Protein AF-A0A379VKE6-F1 (afdb_monomer_lite)

Radius of gyration: 24.87 Å; chains: 1; bounding box: 60×71×42 Å

pLDDT: mean 81.63, std 20.98, range [38.03, 98.06]

Structure (mmCIF, N/CA/C/O backbone):
data_AF-A0A379VKE6-F1
#
_entry.id   AF-A0A379VKE6-F1
#
loop_
_atom_site.group_PDB
_atom_site.id
_atom_site.type_symbol
_atom_site.label_atom_id
_atom_site.label_alt_id
_atom_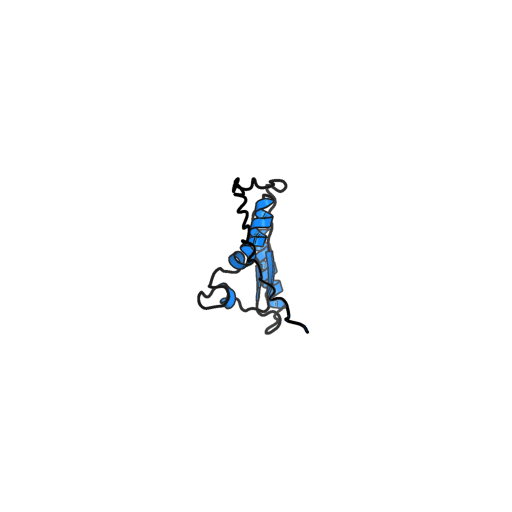site.label_comp_id
_atom_site.label_asym_id
_atom_site.label_entity_id
_atom_site.label_seq_id
_atom_site.pdbx_PDB_ins_code
_atom_site.Cartn_x
_atom_site.Cartn_y
_atom_site.Cartn_z
_atom_site.occupancy
_atom_site.B_iso_or_equiv
_atom_site.auth_seq_id
_atom_site.auth_comp_id
_atom_site.auth_asym_id
_atom_site.auth_atom_id
_atom_site.pdbx_PDB_model_num
ATOM 1 N N . MET A 1 1 ? 44.391 60.502 -0.648 1.00 40.09 1 MET A N 1
ATOM 2 C CA . MET A 1 1 ? 42.989 60.464 -1.123 1.00 40.09 1 MET A CA 1
ATOM 3 C C . MET A 1 1 ? 42.804 59.090 -1.760 1.00 40.09 1 MET A C 1
ATOM 5 O O . MET A 1 1 ? 43.471 58.843 -2.744 1.00 40.09 1 MET A O 1
ATOM 9 N N . MET A 1 2 ? 42.122 58.081 -1.224 1.00 43.03 2 MET A N 1
ATOM 10 C CA . MET A 1 2 ? 41.215 57.896 -0.086 1.00 43.03 2 MET A CA 1
ATOM 11 C C . MET A 1 2 ? 41.443 56.455 0.422 1.00 43.03 2 MET A C 1
ATOM 13 O O . MET A 1 2 ? 41.532 55.542 -0.396 1.00 43.03 2 MET A O 1
ATOM 17 N N . SER A 1 3 ? 41.561 56.229 1.735 1.00 41.09 3 SER A N 1
ATOM 18 C CA . SER A 1 3 ? 41.561 54.864 2.281 1.00 41.09 3 SER A CA 1
ATOM 19 C C . SER A 1 3 ? 40.135 54.323 2.306 1.00 41.09 3 SER A C 1
ATOM 21 O O . SER A 1 3 ? 39.251 54.953 2.887 1.00 41.09 3 SER A O 1
ATOM 23 N N . LEU A 1 4 ? 39.919 53.153 1.712 1.00 43.84 4 LEU A N 1
ATOM 24 C CA . LEU A 1 4 ? 38.650 52.433 1.781 1.00 43.84 4 LEU A CA 1
ATOM 25 C C . LEU A 1 4 ? 38.368 51.981 3.229 1.00 43.84 4 LEU A C 1
ATOM 27 O O . LEU A 1 4 ? 39.252 51.390 3.857 1.00 43.84 4 LEU A O 1
ATOM 31 N N . PRO A 1 5 ? 37.163 52.218 3.777 1.00 42.31 5 PRO A N 1
ATOM 32 C CA . PRO A 1 5 ? 36.806 51.718 5.097 1.00 42.31 5 PRO A CA 1
ATOM 33 C C . PRO A 1 5 ? 36.615 50.195 5.049 1.00 42.31 5 PRO A C 1
ATOM 35 O O . PRO A 1 5 ? 35.853 49.668 4.239 1.00 42.31 5 PRO A O 1
ATOM 38 N N . LYS A 1 6 ? 37.308 49.473 5.937 1.00 45.50 6 LYS A N 1
ATOM 39 C CA . LYS A 1 6 ? 37.070 48.043 6.176 1.00 45.50 6 LYS A CA 1
ATOM 40 C C . LYS A 1 6 ? 35.676 47.875 6.785 1.00 45.50 6 LYS A C 1
ATOM 42 O O . LYS A 1 6 ? 35.420 48.352 7.887 1.00 45.50 6 LYS A O 1
ATOM 47 N N . VAL A 1 7 ? 34.788 47.186 6.073 1.00 42.34 7 VAL A N 1
ATOM 48 C CA . VAL A 1 7 ? 33.487 46.755 6.596 1.00 42.34 7 VAL A CA 1
ATOM 49 C C . VAL A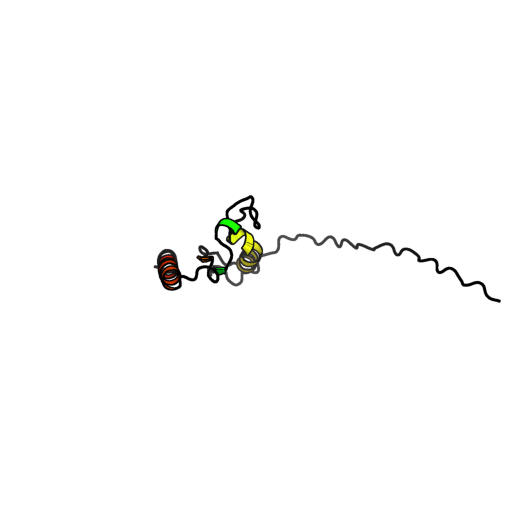 1 7 ? 33.731 45.597 7.562 1.00 42.34 7 VAL A C 1
ATOM 51 O O . VAL A 1 7 ? 34.045 44.483 7.151 1.00 42.34 7 VAL A O 1
ATOM 54 N N . THR A 1 8 ? 33.608 45.859 8.859 1.00 43.88 8 THR A N 1
ATOM 55 C CA . THR A 1 8 ? 33.567 44.805 9.876 1.00 43.88 8 THR A CA 1
ATOM 56 C C . THR A 1 8 ? 32.195 44.141 9.815 1.00 43.88 8 THR A C 1
ATOM 58 O O . THR A 1 8 ? 31.202 44.720 10.252 1.00 43.88 8 THR A O 1
ATOM 61 N N . VAL A 1 9 ? 32.123 42.923 9.273 1.00 44.72 9 VAL A N 1
ATOM 62 C CA . VAL A 1 9 ? 30.930 42.073 9.390 1.00 44.72 9 VAL A CA 1
ATOM 63 C C . VAL A 1 9 ? 30.780 41.699 10.862 1.00 44.72 9 VAL A C 1
ATOM 65 O O . VAL A 1 9 ? 31.519 40.873 11.392 1.00 44.72 9 VAL A O 1
ATOM 68 N N . ARG A 1 10 ? 29.839 42.348 11.549 1.00 40.56 10 ARG A N 1
ATOM 69 C CA . ARG A 1 10 ? 29.397 41.929 12.879 1.00 40.56 10 ARG A CA 1
ATOM 70 C C . ARG A 1 10 ? 28.642 40.615 12.691 1.00 40.56 10 ARG A C 1
ATOM 72 O O . ARG A 1 10 ? 27.583 40.603 12.069 1.00 40.56 10 ARG A O 1
ATOM 79 N N . SER A 1 11 ? 29.196 39.513 13.187 1.00 47.06 11 SER A N 1
ATOM 80 C CA . SER A 1 11 ? 28.487 38.241 13.266 1.00 47.06 11 SER A CA 1
ATOM 81 C C . SER A 1 11 ? 27.216 38.441 14.095 1.00 47.06 11 SER A C 1
ATOM 83 O O . SER A 1 11 ? 27.263 38.731 15.290 1.00 47.06 11 SER A O 1
ATOM 85 N N . MET A 1 12 ? 26.061 38.344 13.440 1.00 38.03 12 MET A N 1
ATOM 86 C CA . MET A 1 12 ? 24.783 38.247 14.131 1.00 38.03 12 MET A CA 1
ATOM 87 C C . MET A 1 12 ? 24.743 36.877 14.815 1.00 38.03 12 MET A C 1
ATOM 89 O O . MET A 1 12 ? 24.954 35.869 14.134 1.00 38.03 12 MET A O 1
ATOM 93 N N . PRO A 1 13 ? 24.496 36.786 16.131 1.00 40.94 13 PRO A N 1
ATOM 94 C CA . PRO A 1 13 ? 24.240 35.494 16.736 1.00 40.94 13 PRO A CA 1
ATOM 95 C C . PRO A 1 13 ? 22.938 34.968 16.128 1.00 40.94 13 PRO A C 1
ATOM 97 O O . PRO A 1 13 ? 21.911 35.649 16.154 1.00 40.94 13 PRO A O 1
ATOM 100 N N . ALA A 1 14 ? 22.986 33.771 15.544 1.00 49.22 14 ALA A N 1
ATOM 101 C CA . ALA A 1 14 ? 21.791 33.059 15.132 1.00 49.22 14 ALA A CA 1
ATOM 102 C C . ALA A 1 14 ? 20.938 32.833 16.384 1.00 49.22 14 ALA A C 1
ATOM 104 O O . ALA A 1 14 ? 21.231 31.967 17.209 1.00 49.22 14 ALA A O 1
ATOM 105 N N . MET A 1 15 ? 19.904 33.654 16.553 1.00 41.84 15 MET A N 1
ATOM 106 C CA . MET A 1 15 ? 18.915 33.479 1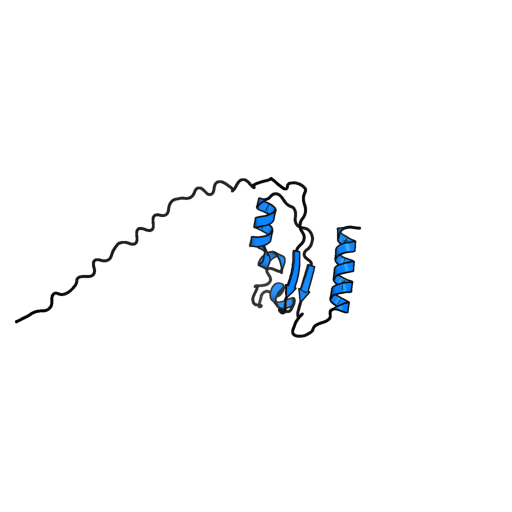7.601 1.00 41.84 15 MET A CA 1
ATOM 107 C C . MET A 1 15 ? 18.031 32.298 17.189 1.00 41.84 15 MET A C 1
ATOM 109 O O . MET A 1 15 ? 16.931 32.456 16.669 1.00 41.84 15 MET A O 1
ATOM 113 N N . ALA A 1 16 ? 18.546 31.082 17.376 1.00 48.78 16 ALA A N 1
ATOM 114 C CA . ALA A 1 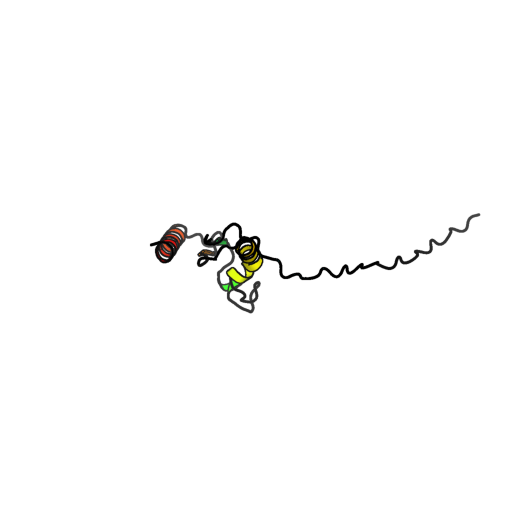16 ? 17.743 29.874 17.373 1.00 48.78 16 ALA A CA 1
ATOM 115 C C . ALA A 1 16 ? 16.872 29.918 18.631 1.00 48.78 16 ALA A C 1
ATOM 117 O O . ALA A 1 16 ? 17.184 29.306 19.653 1.00 48.78 16 ALA A O 1
ATOM 118 N N . ALA A 1 17 ? 15.790 30.692 18.566 1.00 42.50 17 ALA A N 1
ATOM 119 C CA . ALA A 1 17 ? 14.691 30.582 19.500 1.00 42.50 17 ALA A CA 1
ATOM 120 C C . ALA A 1 17 ? 14.111 29.173 19.331 1.00 42.50 17 ALA A C 1
ATOM 122 O O . ALA A 1 17 ? 13.209 28.937 18.530 1.00 42.50 17 ALA A O 1
ATOM 123 N N . ARG A 1 18 ? 14.666 28.203 20.067 1.00 45.88 18 ARG A N 1
ATOM 124 C CA . ARG A 1 18 ? 13.970 26.954 20.360 1.00 45.88 18 ARG A CA 1
ATOM 125 C C . ARG A 1 18 ? 12.798 27.342 21.241 1.00 45.88 18 ARG A C 1
ATOM 127 O O . ARG A 1 18 ? 12.903 27.332 22.462 1.00 45.88 18 ARG A O 1
ATOM 134 N N . VAL A 1 19 ? 11.694 27.728 20.609 1.00 48.19 19 VAL A N 1
ATOM 135 C CA . VAL A 1 19 ? 10.392 27.660 21.255 1.00 48.19 19 VAL A CA 1
ATOM 136 C C . VAL A 1 19 ? 10.245 26.193 21.656 1.00 48.19 19 VAL A C 1
ATOM 138 O O . VAL A 1 19 ? 10.253 25.332 20.770 1.00 48.19 19 VAL A O 1
ATOM 141 N N . PRO A 1 20 ? 10.176 25.863 22.953 1.00 43.44 20 PRO A N 1
ATOM 142 C CA . PRO A 1 20 ? 9.829 24.520 23.358 1.00 43.44 20 PRO A CA 1
ATOM 143 C C . PRO A 1 20 ? 8.359 24.377 22.982 1.00 43.44 20 PRO A C 1
ATOM 145 O O . PRO A 1 20 ? 7.479 24.820 23.716 1.00 43.44 20 PRO A O 1
ATOM 148 N N . MET A 1 21 ? 8.073 23.836 21.794 1.00 44.00 21 MET A N 1
ATOM 149 C CA . MET A 1 21 ? 6.735 23.328 21.543 1.00 44.00 21 MET A CA 1
ATOM 150 C C . MET A 1 21 ? 6.538 22.207 22.557 1.00 44.00 21 MET A C 1
ATOM 152 O O . MET A 1 21 ? 7.303 21.237 22.530 1.00 44.00 21 MET A O 1
ATOM 156 N N . PRO A 1 22 ? 5.556 22.297 23.465 1.00 46.50 22 PRO A N 1
ATOM 157 C CA . PRO A 1 22 ? 5.168 21.108 24.181 1.00 46.50 22 PRO A CA 1
ATOM 158 C C . PRO A 1 22 ? 4.678 20.142 23.101 1.00 46.50 22 PRO A C 1
ATOM 160 O O . PRO A 1 22 ? 3.722 20.457 22.388 1.00 46.50 22 PRO A O 1
ATOM 163 N N . LEU A 1 23 ? 5.314 18.974 22.965 1.00 50.47 23 LEU A N 1
ATOM 164 C CA . LEU A 1 23 ? 4.647 17.811 22.383 1.00 50.47 23 LEU A CA 1
ATOM 165 C C . LEU A 1 23 ? 3.490 17.460 23.331 1.00 50.47 23 LEU A C 1
ATOM 167 O O . LEU A 1 23 ? 3.527 16.477 24.063 1.00 50.47 23 LEU A O 1
ATOM 171 N N . LYS A 1 24 ? 2.448 18.298 23.365 1.00 47.75 24 LYS A N 1
ATOM 172 C CA . LYS A 1 24 ? 1.126 17.835 23.749 1.00 47.75 24 LYS A CA 1
ATOM 173 C C . LYS A 1 24 ? 0.842 16.766 22.713 1.00 47.75 24 LYS A C 1
ATOM 175 O O . LYS A 1 24 ? 0.790 17.092 21.527 1.00 47.75 24 LYS A O 1
ATOM 180 N N . SER A 1 25 ? 0.779 15.510 23.155 1.00 56.62 25 SER A N 1
ATOM 181 C CA . SER A 1 25 ? 0.314 14.380 22.353 1.00 56.62 25 SER A CA 1
ATOM 182 C C . SER A 1 25 ? -0.815 14.893 21.473 1.00 56.62 25 SER A C 1
ATOM 184 O O . SER A 1 25 ? -1.824 15.358 22.012 1.00 56.62 25 SER A O 1
ATOM 186 N N . THR A 1 26 ? -0.597 14.973 20.161 1.00 58.16 26 THR A N 1
ATOM 187 C CA . THR A 1 26 ? -1.557 15.630 19.279 1.00 58.16 26 THR A CA 1
ATOM 188 C C . THR A 1 26 ? -2.869 14.887 19.458 1.00 58.16 26 THR A C 1
ATOM 190 O O . THR A 1 26 ? -2.929 13.690 19.186 1.00 58.16 26 THR A O 1
ATOM 193 N N . VAL A 1 27 ? -3.883 15.547 20.022 1.00 63.19 27 VAL A N 1
ATOM 194 C CA . VAL A 1 27 ? -5.187 14.912 20.212 1.00 63.19 27 VAL A CA 1
ATOM 195 C C . VAL A 1 27 ? -5.703 14.634 18.805 1.00 63.19 27 VAL A C 1
ATOM 197 O O . VAL A 1 27 ? -5.846 15.593 18.041 1.00 63.19 27 VAL A O 1
ATOM 200 N N . PRO A 1 28 ? -5.905 13.363 18.411 1.00 67.56 28 PRO A N 1
ATOM 201 C CA . PRO A 1 28 ? -6.350 13.065 17.064 1.00 67.56 28 PRO A CA 1
ATOM 202 C C . PRO A 1 28 ? -7.700 13.741 16.831 1.00 67.56 28 PRO A C 1
ATOM 204 O O . PRO A 1 28 ? -8.603 13.698 17.674 1.00 67.56 28 PRO A O 1
ATOM 207 N N . ALA A 1 29 ? -7.811 14.402 15.686 1.00 68.88 29 ALA A N 1
ATOM 208 C CA . ALA A 1 29 ? -9.019 15.038 15.205 1.00 68.88 29 ALA A CA 1
ATOM 209 C C . ALA A 1 29 ? -9.994 13.932 14.775 1.00 68.88 29 ALA A C 1
ATOM 211 O O . ALA A 1 29 ? -10.097 13.573 13.614 1.00 68.88 29 ALA A O 1
ATOM 212 N N . VAL A 1 30 ? -10.677 13.330 15.741 1.00 77.06 30 VAL A N 1
ATOM 213 C CA . VAL A 1 30 ? -11.431 12.072 15.622 1.00 77.06 30 VAL A CA 1
ATOM 214 C C . VAL A 1 30 ? -12.769 12.167 14.866 1.00 77.06 30 VAL A C 1
ATOM 216 O O . VAL A 1 30 ? -13.750 11.509 15.208 1.00 77.06 30 VAL A O 1
ATOM 219 N N . TRP A 1 31 ? -12.825 12.998 13.833 1.00 80.06 31 TRP A N 1
ATOM 220 C CA . TRP A 1 31 ? -14.027 13.293 13.055 1.00 80.06 31 TRP A CA 1
ATOM 221 C C . TRP A 1 31 ? -14.541 12.091 12.257 1.00 80.06 31 TRP A C 1
ATOM 223 O O . TRP A 1 31 ? -15.738 11.983 12.009 1.00 80.06 31 TRP A O 1
ATOM 233 N N . CYS A 1 32 ? -13.650 11.182 11.856 1.00 89.38 32 CYS A N 1
ATOM 234 C CA . CYS A 1 32 ? -13.951 10.064 10.963 1.00 89.38 32 CYS A CA 1
ATOM 235 C C . CYS A 1 32 ? -13.841 8.691 11.646 1.00 89.38 32 CYS A C 1
ATOM 237 O O . CYS A 1 32 ? -13.577 7.698 10.967 1.00 89.38 32 CYS A O 1
ATOM 239 N N . ARG A 1 33 ? -14.059 8.611 12.970 1.00 89.31 33 ARG A N 1
ATOM 240 C CA . ARG A 1 33 ? -14.036 7.330 13.704 1.00 89.31 33 ARG A CA 1
ATOM 241 C C . ARG A 1 33 ? -14.921 6.275 13.034 1.00 89.31 33 ARG A C 1
ATOM 243 O O . ARG A 1 33 ? -16.040 6.565 12.613 1.00 89.31 33 ARG A O 1
ATOM 250 N N . GLY A 1 34 ? -14.412 5.046 12.960 1.00 90.12 34 GLY A N 1
ATOM 251 C CA . GLY A 1 34 ? -15.107 3.898 12.370 1.00 90.12 34 GLY A CA 1
ATOM 252 C C . GLY A 1 34 ? -15.082 3.854 10.840 1.00 90.12 34 GLY A C 1
ATOM 253 O O . GLY A 1 34 ? -15.505 2.857 10.258 1.00 90.12 34 GLY A O 1
ATOM 254 N N . LYS A 1 35 ? -14.569 4.894 10.167 1.00 95.12 35 LYS A N 1
ATOM 255 C CA . LYS A 1 35 ? -14.294 4.831 8.730 1.00 95.12 35 LYS A CA 1
ATOM 256 C C . LYS A 1 35 ? -12.952 4.149 8.493 1.00 95.12 35 LYS A C 1
ATOM 258 O O . LYS A 1 35 ? -11.994 4.357 9.235 1.00 95.12 35 LYS A O 1
ATOM 263 N N . LYS A 1 36 ? -12.886 3.370 7.418 1.00 96.44 36 LYS A N 1
ATOM 264 C CA . LYS A 1 36 ? -11.660 2.719 6.962 1.00 96.44 36 LYS A CA 1
ATOM 265 C C . LYS A 1 36 ? -11.162 3.363 5.672 1.00 96.44 36 LYS A C 1
ATOM 267 O O . LYS A 1 36 ? -11.964 3.901 4.910 1.00 96.44 36 LYS A O 1
ATOM 272 N N . TYR A 1 37 ? -9.859 3.307 5.426 1.00 96.81 37 TYR A N 1
ATOM 273 C CA . TYR A 1 37 ? -9.246 3.705 4.156 1.00 96.81 37 TYR A CA 1
ATOM 274 C C . TYR A 1 37 ? -8.323 2.602 3.650 1.00 96.81 37 TYR A C 1
ATOM 276 O O . TYR A 1 37 ? -7.793 1.827 4.436 1.00 96.81 37 TYR A O 1
ATOM 284 N N . MET A 1 38 ? -8.111 2.553 2.341 1.00 97.25 38 MET A N 1
ATOM 285 C CA . MET A 1 38 ? -7.195 1.623 1.685 1.00 97.25 38 MET A CA 1
ATOM 286 C C . MET A 1 38 ? -6.337 2.408 0.698 1.00 97.25 38 MET A C 1
ATOM 288 O O . MET A 1 38 ? -6.849 3.302 0.023 1.00 97.25 38 MET A O 1
ATOM 292 N N . LEU A 1 39 ? -5.051 2.078 0.601 1.00 97.44 39 LEU A N 1
ATOM 293 C CA . LEU A 1 39 ? -4.182 2.621 -0.440 1.00 97.44 39 LEU A CA 1
ATOM 294 C C . LEU A 1 39 ? -4.159 1.663 -1.630 1.00 97.44 39 LEU A C 1
ATOM 296 O O . LEU A 1 39 ? -3.954 0.466 -1.458 1.00 97.44 39 LEU A O 1
ATOM 300 N N . SER A 1 40 ? -4.374 2.202 -2.828 1.00 96.75 40 SER A N 1
ATOM 301 C CA . SER A 1 40 ? -4.207 1.493 -4.098 1.00 96.75 40 SER A CA 1
ATOM 302 C C . SER A 1 40 ? -3.175 2.253 -4.918 1.00 96.75 40 SER A C 1
ATOM 304 O O . SER A 1 40 ? -3.445 3.3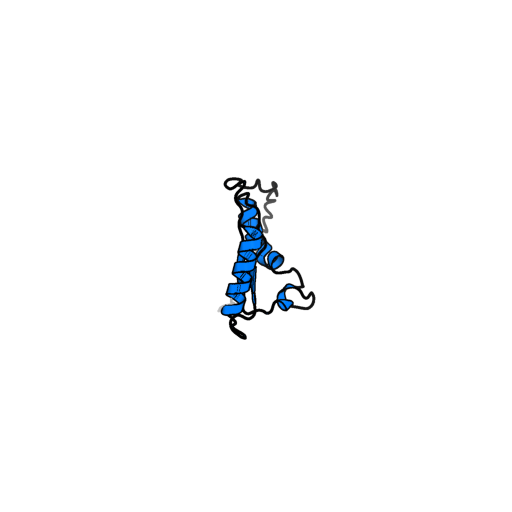59 -5.387 1.00 96.75 40 SER A O 1
ATOM 306 N N . LEU A 1 41 ? -1.980 1.686 -5.039 1.00 96.56 41 LEU A N 1
ATOM 307 C CA . LEU A 1 41 ? -0.792 2.370 -5.539 1.00 96.56 41 LEU A CA 1
ATOM 308 C C . LEU A 1 41 ? -0.299 1.756 -6.853 1.00 96.56 41 LEU A C 1
ATOM 310 O O . LEU A 1 41 ? -0.423 0.556 -7.087 1.00 96.56 41 LEU A O 1
ATOM 314 N N . THR A 1 42 ? 0.328 2.577 -7.691 1.00 95.75 42 THR A N 1
ATOM 315 C CA . THR A 1 42 ? 1.020 2.134 -8.909 1.00 95.75 42 THR A CA 1
ATOM 316 C C . THR A 1 42 ? 2.420 2.724 -8.929 1.00 95.75 42 THR A C 1
ATOM 318 O O . THR A 1 42 ? 2.570 3.946 -8.873 1.00 95.75 42 THR A O 1
ATOM 321 N N . TRP A 1 43 ? 3.438 1.876 -9.008 1.00 95.38 43 TRP A N 1
ATOM 322 C CA . TRP A 1 43 ? 4.842 2.268 -8.985 1.00 95.38 43 TRP A CA 1
ATOM 323 C C . TRP A 1 43 ? 5.616 1.599 -10.112 1.00 95.38 43 TRP A C 1
ATOM 325 O O . TRP A 1 43 ? 5.369 0.457 -10.481 1.00 95.38 43 TRP A O 1
ATOM 335 N N . ASN A 1 44 ? 6.605 2.315 -10.640 1.00 93.25 44 ASN A N 1
ATOM 336 C CA . ASN A 1 44 ? 7.595 1.729 -11.542 1.00 93.25 44 ASN A CA 1
ATOM 337 C C . ASN A 1 44 ? 8.773 1.087 -10.791 1.00 93.25 44 ASN A C 1
ATOM 339 O O . ASN A 1 44 ? 9.608 0.442 -11.409 1.00 93.25 44 ASN A O 1
ATOM 343 N N . ALA A 1 45 ? 8.896 1.307 -9.480 1.00 91.50 45 ALA A N 1
ATOM 344 C CA . ALA A 1 45 ? 9.905 0.601 -8.705 1.00 91.50 45 ALA A CA 1
ATOM 345 C C . ALA A 1 45 ? 9.474 -0.863 -8.519 1.00 91.50 45 ALA A C 1
ATOM 347 O O . ALA A 1 45 ? 8.283 -1.095 -8.267 1.00 91.50 45 ALA A O 1
ATOM 348 N N . PRO A 1 46 ? 10.415 -1.814 -8.602 1.00 93.44 46 PRO A N 1
ATOM 349 C CA . PRO A 1 46 ? 10.154 -3.213 -8.296 1.00 93.44 46 PRO A CA 1
ATOM 350 C C . PRO A 1 46 ? 9.862 -3.381 -6.794 1.00 93.44 46 PRO A C 1
ATOM 352 O O . PRO A 1 46 ? 10.188 -2.500 -5.990 1.00 93.44 46 PRO A O 1
ATOM 355 N N . MET A 1 47 ? 9.217 -4.482 -6.403 1.00 92.44 47 MET A N 1
ATOM 356 C CA . MET A 1 47 ? 8.792 -4.707 -5.010 1.00 92.44 47 MET A CA 1
ATOM 357 C C . MET A 1 47 ? 9.988 -4.757 -4.045 1.00 92.44 47 MET A C 1
ATOM 359 O O . MET A 1 47 ? 9.937 -4.222 -2.938 1.00 92.44 47 MET A O 1
ATOM 363 N N . GLU A 1 48 ? 11.095 -5.324 -4.506 1.00 92.31 48 GLU A N 1
ATOM 364 C CA . GLU A 1 48 ? 12.353 -5.511 -3.789 1.00 92.31 48 GLU A CA 1
ATOM 365 C C . GLU A 1 48 ? 12.934 -4.181 -3.299 1.00 92.31 48 GLU A C 1
ATOM 367 O O . GLU A 1 48 ? 13.558 -4.127 -2.243 1.00 92.31 48 GLU A O 1
ATOM 372 N N . ALA A 1 49 ? 12.672 -3.076 -4.010 1.00 92.50 49 ALA A N 1
ATOM 373 C CA . ALA A 1 49 ? 13.105 -1.751 -3.574 1.00 92.50 49 ALA A CA 1
ATOM 374 C C . ALA A 1 49 ? 12.521 -1.369 -2.202 1.00 92.50 49 ALA A C 1
ATOM 376 O O . ALA A 1 49 ? 13.149 -0.607 -1.465 1.00 92.50 49 ALA A O 1
ATOM 377 N N . PHE A 1 50 ? 11.330 -1.888 -1.876 1.00 93.06 50 PHE A N 1
ATOM 378 C CA . PHE A 1 50 ? 10.608 -1.631 -0.632 1.00 93.06 50 PHE A CA 1
ATOM 379 C C . PHE A 1 50 ? 10.920 -2.654 0.464 1.00 93.06 50 PHE A C 1
ATOM 381 O O . PHE A 1 50 ? 10.893 -2.289 1.640 1.00 93.06 50 PHE A O 1
ATOM 388 N N . THR A 1 51 ? 11.179 -3.917 0.111 1.00 92.31 51 THR A N 1
ATOM 389 C CA . THR A 1 51 ? 11.323 -5.024 1.076 1.00 92.31 51 THR A CA 1
ATOM 390 C C . THR A 1 51 ? 12.768 -5.329 1.459 1.00 92.31 51 THR A C 1
ATOM 392 O O . THR A 1 51 ? 13.013 -5.722 2.599 1.00 92.31 51 THR A O 1
ATOM 395 N N . GLU A 1 52 ? 13.730 -5.116 0.560 1.00 91.44 52 GLU A N 1
ATOM 396 C CA . GLU A 1 52 ? 15.138 -5.433 0.815 1.00 91.44 52 GLU A CA 1
ATOM 397 C C . GLU A 1 52 ? 15.839 -4.318 1.608 1.00 91.44 52 GLU A C 1
ATOM 399 O O . GLU A 1 52 ? 15.685 -3.122 1.339 1.00 91.44 52 GLU A O 1
ATOM 404 N N . LYS A 1 53 ? 16.632 -4.706 2.614 1.00 91.19 53 LYS A N 1
ATOM 405 C CA . LYS A 1 53 ? 17.260 -3.776 3.580 1.00 91.19 53 LYS A CA 1
ATOM 406 C C . LYS A 1 53 ? 18.416 -2.968 2.997 1.00 91.19 53 LYS A C 1
ATOM 408 O O . LYS A 1 53 ? 18.732 -1.878 3.469 1.00 91.19 53 LYS A O 1
ATOM 413 N N . ASP A 1 54 ? 19.061 -3.540 2.003 1.00 93.50 54 ASP A N 1
ATOM 414 C CA . ASP A 1 54 ? 20.194 -3.025 1.250 1.00 93.50 54 ASP A CA 1
ATOM 415 C C . ASP A 1 54 ? 19.761 -2.189 0.034 1.00 93.50 54 ASP A C 1
ATOM 417 O O . ASP A 1 54 ? 20.595 -1.548 -0.603 1.00 93.50 54 ASP A O 1
ATOM 421 N N . GLN A 1 55 ? 18.455 -2.125 -0.246 1.00 91.62 55 GLN A N 1
ATOM 422 C CA . GLN A 1 55 ? 17.875 -1.269 -1.278 1.00 91.62 55 GLN A CA 1
ATOM 423 C C . GLN A 1 55 ? 17.492 0.124 -0.747 1.00 91.62 55 GLN A C 1
ATOM 425 O O . GLN A 1 55 ? 17.623 0.446 0.435 1.00 91.62 55 GLN A O 1
ATOM 430 N N . PHE A 1 56 ? 16.990 0.965 -1.656 1.00 87.50 56 PHE A N 1
ATOM 431 C CA . PHE A 1 56 ? 16.721 2.391 -1.449 1.00 87.50 56 PHE A CA 1
ATOM 432 C C . PHE A 1 56 ? 15.837 2.717 -0.236 1.00 87.50 56 PHE A C 1
ATOM 434 O O . PHE A 1 56 ? 16.097 3.698 0.457 1.00 87.50 56 PHE A O 1
ATOM 441 N N . PHE A 1 57 ? 14.799 1.919 0.034 1.00 90.50 57 PHE A N 1
ATOM 442 C CA . PHE A 1 57 ? 13.897 2.161 1.166 1.00 90.50 57 PHE A CA 1
ATOM 443 C C . PHE A 1 57 ? 14.303 1.413 2.439 1.00 90.50 57 PHE A C 1
ATOM 445 O O . PHE A 1 57 ? 13.551 1.419 3.408 1.00 90.50 57 PHE A O 1
ATOM 452 N N . HIS A 1 58 ? 15.477 0.780 2.471 1.00 90.38 58 HIS A N 1
ATOM 453 C CA . HIS A 1 58 ? 16.006 0.097 3.653 1.00 90.38 58 HIS A CA 1
ATOM 454 C C . HIS A 1 58 ? 15.064 -0.961 4.258 1.00 90.38 58 HIS A C 1
ATOM 456 O O . HIS A 1 58 ? 15.057 -1.180 5.471 1.00 90.38 58 HIS A O 1
ATOM 462 N N . GLY A 1 59 ? 14.257 -1.622 3.424 1.00 89.69 59 GLY A N 1
ATOM 463 C CA . GLY A 1 59 ? 13.351 -2.689 3.847 1.00 89.69 59 GLY A CA 1
ATOM 464 C C . GLY A 1 59 ? 12.212 -2.243 4.767 1.00 89.69 59 GLY A C 1
ATOM 465 O O . GLY A 1 59 ? 11.657 -3.066 5.493 1.00 89.69 59 GLY A O 1
ATOM 466 N N . VAL A 1 60 ? 11.856 -0.952 4.779 1.00 92.19 60 VAL A N 1
ATOM 467 C CA . VAL A 1 60 ? 10.734 -0.443 5.597 1.00 92.19 60 VAL A CA 1
ATOM 468 C C . VAL A 1 60 ? 9.359 -0.888 5.082 1.00 92.19 60 VAL A C 1
ATOM 470 O O . VAL A 1 60 ? 8.355 -0.690 5.767 1.00 92.19 60 VAL A O 1
ATOM 473 N N . GLY A 1 61 ? 9.300 -1.486 3.890 1.00 92.75 61 GLY A N 1
ATOM 474 C CA . GLY A 1 61 ? 8.068 -1.888 3.224 1.00 92.75 61 GLY A CA 1
ATOM 475 C C . GLY A 1 61 ? 7.286 -0.709 2.642 1.00 92.75 61 GLY A C 1
ATOM 476 O O . GLY A 1 61 ? 7.608 0.463 2.844 1.00 92.75 61 GLY A O 1
ATOM 477 N N . VAL A 1 62 ? 6.217 -1.024 1.913 1.00 93.19 62 VAL A N 1
ATOM 478 C CA . VAL A 1 62 ? 5.372 -0.021 1.242 1.00 93.19 62 VAL A CA 1
ATOM 479 C C . VAL A 1 62 ? 4.687 0.895 2.260 1.00 93.19 62 VAL A C 1
ATOM 481 O O . VAL A 1 62 ? 4.785 2.116 2.152 1.00 93.19 62 VAL A O 1
ATOM 484 N N . ASP A 1 63 ? 4.076 0.332 3.304 1.00 93.56 63 ASP A N 1
ATOM 485 C CA . ASP A 1 63 ? 3.399 1.124 4.342 1.00 93.56 63 ASP A CA 1
ATOM 486 C C . ASP A 1 63 ? 4.383 1.976 5.166 1.00 93.56 63 ASP A C 1
ATOM 488 O O . ASP A 1 63 ? 4.011 3.030 5.683 1.00 93.56 63 ASP A O 1
ATOM 492 N N . GLY A 1 64 ? 5.656 1.568 5.252 1.00 92.19 64 GLY A N 1
ATOM 493 C CA . GLY A 1 64 ? 6.722 2.366 5.858 1.00 92.19 64 GLY A CA 1
ATOM 494 C C . GLY A 1 64 ? 7.037 3.622 5.045 1.00 92.19 64 GLY A C 1
ATOM 495 O O . GLY A 1 64 ? 7.134 4.714 5.606 1.00 92.19 64 GLY A O 1
ATOM 496 N N . VAL A 1 65 ? 7.103 3.499 3.715 1.00 93.88 65 VAL A N 1
ATOM 497 C CA . VAL A 1 65 ? 7.247 4.650 2.804 1.00 93.88 65 VAL A CA 1
ATOM 498 C C . VAL A 1 65 ? 6.028 5.574 2.889 1.00 93.88 65 VAL A C 1
ATOM 500 O O . VAL A 1 65 ? 6.166 6.798 2.878 1.00 93.88 65 VAL A O 1
ATOM 503 N N . TYR A 1 66 ? 4.833 5.003 3.046 1.00 95.50 66 TYR A N 1
ATOM 504 C CA . TYR A 1 66 ? 3.576 5.744 3.162 1.00 95.50 66 TYR A CA 1
ATOM 505 C C . TYR A 1 66 ? 3.180 6.096 4.605 1.00 95.50 66 TYR A C 1
ATOM 507 O O . TYR A 1 66 ? 2.073 6.590 4.835 1.00 95.50 66 TYR A O 1
ATOM 515 N N . LEU A 1 67 ? 4.084 5.952 5.581 1.00 94.94 67 LEU A N 1
ATOM 516 C CA . LEU A 1 67 ? 3.845 6.309 6.982 1.00 94.94 67 LEU A CA 1
ATOM 517 C C . LEU A 1 67 ? 3.215 7.703 7.176 1.00 94.94 67 LEU A C 1
ATOM 519 O O . LEU A 1 67 ? 2.225 7.786 7.909 1.00 94.94 67 LEU A O 1
ATOM 523 N N . PRO A 1 68 ? 3.705 8.799 6.553 1.00 94.88 68 PRO A N 1
ATOM 524 C CA . PRO A 1 68 ? 3.076 10.109 6.730 1.00 94.88 68 PRO A CA 1
ATOM 525 C C . PRO A 1 68 ? 1.625 10.133 6.232 1.00 94.88 68 PRO A C 1
ATOM 527 O O . PRO A 1 68 ? 0.771 10.760 6.859 1.00 94.88 68 PRO A O 1
ATOM 530 N N . PHE A 1 69 ? 1.315 9.400 5.160 1.00 94.88 69 PHE A N 1
ATOM 531 C CA . PHE A 1 69 ? -0.041 9.294 4.630 1.00 94.88 69 PHE A CA 1
ATOM 532 C C . PHE A 1 69 ? -0.945 8.484 5.565 1.00 94.88 69 PHE A C 1
ATOM 534 O O . PHE A 1 69 ? -2.063 8.902 5.877 1.00 94.88 69 PHE A O 1
ATOM 541 N N . HIS A 1 70 ? -0.446 7.364 6.096 1.00 95.94 70 HIS A N 1
ATOM 542 C CA . HIS A 1 70 ? -1.177 6.593 7.097 1.00 95.94 70 HIS A CA 1
ATOM 543 C C . HIS A 1 70 ? -1.452 7.416 8.358 1.00 95.94 70 HIS A C 1
ATOM 545 O O . HIS A 1 70 ? -2.563 7.391 8.888 1.00 95.94 70 HIS A O 1
ATOM 551 N N . LYS A 1 71 ? -0.469 8.195 8.823 1.00 93.31 71 LYS A N 1
ATOM 552 C CA . LYS A 1 71 ? -0.607 9.036 10.017 1.00 93.31 71 LYS A CA 1
ATOM 553 C C . LYS A 1 71 ? -1.572 10.196 9.816 1.00 93.31 71 LYS A C 1
ATOM 555 O O . LYS A 1 71 ? -2.317 10.492 10.743 1.00 93.31 71 LYS A O 1
ATOM 560 N N . ALA A 1 72 ? -1.635 10.789 8.625 1.00 93.44 72 ALA A N 1
ATOM 561 C CA . ALA A 1 72 ? -2.642 11.798 8.308 1.00 93.44 72 ALA A CA 1
ATOM 562 C C . ALA A 1 72 ? -4.075 11.236 8.415 1.00 93.44 72 ALA A C 1
ATOM 564 O O . ALA A 1 72 ? -4.938 11.860 9.027 1.00 93.44 72 ALA A O 1
ATOM 565 N N . ASN A 1 73 ? -4.321 10.024 7.908 1.00 93.81 73 ASN A N 1
ATOM 566 C CA . ASN A 1 73 ? -5.635 9.377 8.011 1.00 93.81 73 ASN A CA 1
ATOM 567 C C . ASN A 1 73 ? -5.948 8.897 9.441 1.00 93.81 73 ASN A C 1
ATOM 569 O O . ASN A 1 73 ? -7.065 9.073 9.929 1.00 93.81 73 ASN A O 1
ATOM 573 N N . GLN A 1 74 ? -4.953 8.363 10.159 1.00 92.50 74 GLN A N 1
ATOM 574 C CA . GLN A 1 74 ? -5.093 8.008 11.579 1.00 92.50 74 GLN A CA 1
ATOM 575 C C . GLN A 1 74 ? -5.367 9.239 12.448 1.00 92.50 74 GLN A C 1
ATOM 577 O O . GLN A 1 74 ? -6.122 9.155 13.415 1.00 92.50 74 GLN A O 1
ATOM 582 N N . PHE A 1 75 ? -4.806 10.398 12.093 1.00 91.75 75 PHE A N 1
ATOM 583 C CA . PHE A 1 75 ? -5.089 11.656 12.775 1.00 91.75 75 PHE A CA 1
ATOM 584 C C . PHE A 1 75 ? -6.568 12.046 12.664 1.00 91.75 75 PHE A C 1
ATOM 586 O O . PHE A 1 75 ? -7.119 12.570 13.628 1.00 91.75 75 PHE A O 1
ATOM 593 N N . LEU A 1 76 ? -7.224 11.718 11.542 1.00 91.81 76 LEU A N 1
ATOM 594 C CA . LEU A 1 76 ? -8.672 11.876 11.353 1.00 91.81 76 LEU A CA 1
ATOM 595 C C . 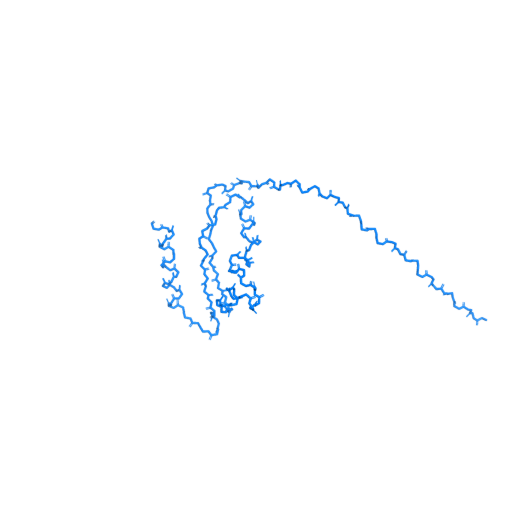LEU A 1 76 ? -9.512 10.812 12.097 1.00 91.81 76 LEU A C 1
ATOM 597 O O . LEU A 1 76 ? -10.743 10.897 12.137 1.00 91.81 76 LEU A O 1
ATOM 601 N N . GLY A 1 77 ? -8.860 9.808 12.691 1.00 91.50 77 GLY A N 1
ATOM 602 C CA . GLY A 1 77 ? -9.491 8.690 13.391 1.00 91.50 77 GLY A CA 1
ATOM 603 C C . GLY A 1 77 ? -9.900 7.519 12.494 1.00 91.50 77 GLY A C 1
ATOM 604 O O . GLY A 1 77 ? -10.778 6.759 12.896 1.00 91.50 77 GLY A O 1
ATOM 605 N N . MET A 1 78 ? -9.318 7.388 11.297 1.00 95.38 78 MET A N 1
ATOM 606 C CA . MET A 1 78 ? -9.606 6.287 10.371 1.00 95.38 78 MET A CA 1
ATOM 607 C C . MET A 1 78 ? -8.648 5.104 10.547 1.00 95.38 78 MET A C 1
ATOM 609 O O . MET A 1 78 ? -7.462 5.294 10.830 1.00 95.38 78 MET A O 1
ATOM 613 N N . ASP A 1 79 ? -9.142 3.899 10.262 1.00 94.50 79 ASP A N 1
ATOM 614 C CA . ASP A 1 79 ? -8.351 2.664 10.293 1.00 94.50 79 ASP A CA 1
ATOM 615 C C . ASP A 1 79 ? -7.889 2.247 8.891 1.00 94.50 79 ASP A C 1
ATOM 617 O O . ASP A 1 79 ? -8.628 2.367 7.910 1.00 94.50 79 ASP A O 1
ATOM 621 N N . ALA A 1 80 ? -6.656 1.749 8.790 1.00 96.62 80 ALA A N 1
ATOM 622 C CA . ALA A 1 80 ? -6.088 1.291 7.526 1.00 96.62 80 ALA A CA 1
ATOM 623 C C . ALA A 1 80 ? -6.582 -0.119 7.170 1.00 96.62 80 ALA A C 1
ATOM 625 O O . ALA A 1 80 ? -6.627 -1.007 8.020 1.00 96.62 80 ALA A O 1
ATOM 626 N N . LEU A 1 81 ? -6.906 -0.322 5.899 1.00 97.44 81 LEU A N 1
ATOM 627 C CA . LEU A 1 81 ? -7.057 -1.622 5.255 1.00 97.44 81 LEU A CA 1
ATOM 628 C C . LEU A 1 81 ? -5.751 -2.003 4.544 1.00 97.44 81 LEU A C 1
ATOM 630 O O . LEU A 1 81 ? -4.963 -1.105 4.233 1.00 97.44 81 LEU A O 1
ATOM 634 N N . PRO A 1 82 ? -5.531 -3.301 4.257 1.00 97.19 82 PRO A N 1
ATOM 635 C CA . PRO A 1 82 ? -4.340 -3.757 3.549 1.00 97.19 82 PRO A CA 1
ATOM 636 C C . PRO A 1 82 ? -4.110 -2.994 2.239 1.00 97.19 82 PRO A C 1
ATOM 638 O O . PRO A 1 82 ? -5.004 -2.902 1.393 1.00 97.19 82 PRO A O 1
ATOM 641 N N . THR A 1 83 ? -2.909 -2.444 2.081 1.00 97.12 83 THR A N 1
ATOM 642 C CA . THR A 1 83 ? -2.497 -1.700 0.887 1.00 97.12 83 THR A CA 1
ATOM 643 C C . THR A 1 83 ? -2.378 -2.634 -0.318 1.00 97.12 83 THR A C 1
ATOM 645 O O . THR A 1 83 ? -1.815 -3.722 -0.220 1.00 97.12 83 THR A O 1
ATOM 648 N N . PHE A 1 84 ? -2.868 -2.184 -1.472 1.00 97.75 84 PHE A N 1
ATOM 649 C CA . PHE A 1 84 ? -2.594 -2.788 -2.772 1.00 97.75 84 PHE A CA 1
ATOM 650 C C . PHE A 1 84 ? -1.556 -1.952 -3.523 1.00 97.75 84 PHE A C 1
ATOM 652 O O . PHE A 1 84 ? -1.639 -0.720 -3.545 1.00 97.75 84 PHE A O 1
ATOM 659 N N . ILE A 1 85 ? -0.602 -2.607 -4.179 1.00 96.88 85 ILE A N 1
ATOM 660 C CA . ILE A 1 85 ? 0.395 -1.947 -5.021 1.00 96.88 85 ILE A CA 1
ATOM 661 C C . ILE A 1 85 ? 0.672 -2.775 -6.277 1.00 96.88 85 ILE A C 1
ATOM 663 O O . ILE A 1 85 ? 0.858 -3.986 -6.208 1.00 96.88 85 ILE A O 1
ATOM 667 N N . ALA A 1 86 ? 0.717 -2.104 -7.425 1.00 96.94 86 ALA A N 1
ATOM 668 C CA . ALA A 1 86 ? 1.231 -2.654 -8.673 1.00 96.94 86 ALA A CA 1
ATOM 669 C C . ALA A 1 86 ? 2.633 -2.087 -8.944 1.00 96.94 86 ALA A C 1
ATOM 671 O O . ALA A 1 86 ? 2.801 -0.867 -9.002 1.00 96.94 86 ALA A O 1
ATOM 672 N N . ASN A 1 87 ? 3.622 -2.967 -9.110 1.00 95.44 87 ASN A N 1
ATOM 673 C CA . ASN A 1 87 ? 5.029 -2.629 -9.352 1.00 95.44 87 ASN A CA 1
ATOM 674 C C . ASN A 1 87 ? 5.430 -2.828 -10.828 1.00 95.44 87 ASN A C 1
ATOM 676 O O . ASN A 1 87 ? 4.743 -3.531 -11.573 1.00 95.44 87 ASN A O 1
ATOM 680 N N . ASP A 1 88 ? 6.537 -2.194 -11.233 1.00 92.12 88 ASP A N 1
ATOM 681 C CA . ASP A 1 88 ? 7.118 -2.209 -12.590 1.00 92.12 88 ASP A CA 1
ATOM 682 C C . ASP A 1 88 ? 6.162 -1.819 -13.731 1.00 92.12 88 ASP A C 1
ATOM 684 O O . ASP A 1 88 ? 6.355 -2.193 -14.887 1.00 92.12 88 ASP A O 1
ATOM 688 N N . VAL A 1 89 ? 5.158 -0.987 -13.441 1.00 92.44 89 VAL A N 1
ATOM 689 C CA . VAL A 1 89 ? 4.054 -0.696 -14.377 1.00 92.44 89 VAL A CA 1
ATOM 690 C C . VAL A 1 89 ? 4.461 0.012 -15.679 1.00 92.44 89 VAL A C 1
ATOM 692 O O . VAL A 1 89 ? 3.663 0.045 -16.610 1.00 92.44 89 VAL A O 1
ATOM 695 N N . ILE A 1 90 ? 5.666 0.595 -15.766 1.00 89.50 90 ILE A N 1
ATOM 696 C CA . ILE A 1 90 ? 6.179 1.224 -17.001 1.00 89.50 90 ILE A CA 1
ATOM 697 C C . ILE A 1 90 ? 7.159 0.304 -17.731 1.00 89.50 90 ILE A C 1
ATOM 699 O O . ILE A 1 90 ? 7.082 0.178 -18.950 1.00 89.50 90 ILE A O 1
ATOM 703 N N . LYS A 1 91 ? 8.090 -0.330 -17.006 1.00 88.94 91 LYS A N 1
ATOM 704 C CA . LYS A 1 91 ? 9.102 -1.213 -17.608 1.00 88.94 91 LYS A CA 1
ATOM 705 C C . LYS A 1 91 ? 8.522 -2.553 -18.064 1.00 88.94 91 LYS A C 1
ATOM 707 O O . LYS A 1 91 ? 8.955 -3.071 -19.089 1.00 88.94 91 LYS A O 1
ATOM 712 N N . MET A 1 92 ? 7.572 -3.108 -17.314 1.00 92.12 92 MET A N 1
ATOM 713 C CA . MET A 1 92 ? 6.950 -4.409 -17.571 1.00 92.12 92 MET A CA 1
ATOM 714 C C . MET A 1 92 ? 5.431 -4.334 -17.328 1.00 92.12 92 MET A C 1
ATOM 716 O O . MET A 1 92 ? 4.927 -4.918 -16.369 1.00 92.12 92 MET A O 1
ATOM 720 N N . PRO A 1 93 ? 4.681 -3.595 -18.169 1.00 93.38 93 PRO A N 1
ATOM 721 C CA . PRO A 1 93 ? 3.247 -3.409 -17.972 1.00 93.38 93 PRO A CA 1
ATOM 722 C C . PRO A 1 93 ? 2.465 -4.718 -18.160 1.00 93.38 93 PRO A C 1
ATOM 724 O O . PRO A 1 93 ? 2.526 -5.336 -19.221 1.00 93.38 93 PRO A O 1
ATOM 727 N N . ASP A 1 94 ? 1.658 -5.088 -17.162 1.00 95.94 94 ASP A N 1
ATOM 728 C CA . ASP A 1 94 ? 0.769 -6.259 -17.201 1.00 95.94 94 ASP A CA 1
ATOM 729 C C . ASP A 1 94 ? -0.623 -5.946 -16.616 1.00 95.94 94 ASP A C 1
ATOM 731 O O . ASP A 1 94 ? -1.006 -6.357 -15.518 1.00 95.94 94 ASP A O 1
ATOM 735 N N . VAL A 1 95 ? -1.397 -5.156 -17.366 1.00 94.75 95 VAL A N 1
ATOM 736 C CA . VAL A 1 95 ? -2.736 -4.687 -16.961 1.00 94.75 95 VAL A CA 1
ATOM 737 C C . VAL A 1 95 ? -3.715 -5.827 -16.631 1.00 94.75 95 VAL A C 1
ATOM 739 O O . VAL A 1 95 ? -4.424 -5.704 -15.622 1.00 94.75 95 VAL A O 1
ATOM 742 N N . PRO A 1 96 ? -3.793 -6.929 -17.409 1.00 97.44 96 PRO A N 1
ATOM 743 C CA . PRO A 1 96 ? -4.676 -8.046 -17.078 1.00 97.44 96 PRO A CA 1
ATOM 744 C C . PRO A 1 96 ? -4.360 -8.661 -15.714 1.00 97.44 96 PRO A C 1
ATOM 746 O O . PRO A 1 96 ? -5.282 -8.877 -14.921 1.00 97.44 96 PRO A O 1
ATOM 749 N N . ARG A 1 97 ? -3.074 -8.874 -15.403 1.00 97.19 97 ARG A N 1
ATOM 750 C CA . ARG A 1 97 ? -2.651 -9.402 -14.104 1.00 97.19 97 ARG A CA 1
ATOM 751 C C . ARG A 1 97 ? -3.003 -8.453 -12.967 1.00 97.19 97 ARG A C 1
ATOM 753 O O . ARG A 1 97 ? -3.667 -8.881 -12.026 1.00 97.19 97 ARG A O 1
ATOM 760 N N . TYR A 1 98 ? -2.659 -7.167 -13.078 1.00 96.38 98 TYR A N 1
ATOM 761 C CA . TYR A 1 98 ? -2.980 -6.182 -12.036 1.00 96.38 98 TYR A CA 1
ATOM 762 C C . TYR A 1 98 ? -4.485 -6.096 -11.773 1.00 96.38 98 TYR A C 1
ATOM 764 O O . TYR A 1 98 ? -4.918 -5.980 -10.630 1.00 96.38 98 TYR A O 1
ATOM 772 N N . THR A 1 99 ? -5.300 -6.194 -12.826 1.00 96.56 99 THR A N 1
ATOM 773 C CA . THR A 1 99 ? -6.762 -6.186 -12.700 1.00 96.56 99 THR A CA 1
ATOM 774 C C . THR A 1 99 ? -7.265 -7.416 -11.945 1.00 96.56 99 THR A C 1
ATOM 776 O O . THR A 1 99 ? -8.144 -7.291 -11.091 1.00 96.56 99 THR A O 1
ATOM 779 N N . ALA A 1 100 ? -6.728 -8.600 -12.247 1.00 97.94 100 ALA A N 1
ATOM 780 C CA . ALA A 1 100 ? -7.097 -9.840 -11.569 1.00 97.94 100 ALA A CA 1
ATOM 781 C C . ALA A 1 100 ? -6.665 -9.833 -10.092 1.00 97.94 100 ALA A C 1
ATOM 783 O O . ALA A 1 100 ? -7.476 -10.133 -9.215 1.00 97.94 100 ALA A O 1
ATOM 784 N N . GLU A 1 101 ? -5.425 -9.428 -9.813 1.00 97.56 101 GLU A N 1
ATOM 785 C CA . GLU A 1 101 ? -4.881 -9.301 -8.456 1.00 97.56 101 GLU A CA 1
ATOM 786 C C . GLU A 1 101 ? -5.671 -8.284 -7.629 1.00 97.56 101 GLU A C 1
ATOM 788 O O . GLU A 1 101 ? -6.063 -8.579 -6.501 1.00 97.56 101 GLU A O 1
ATOM 793 N N . TYR A 1 102 ? -5.993 -7.123 -8.204 1.00 97.69 102 TYR A N 1
ATOM 794 C CA . TYR A 1 102 ? -6.762 -6.099 -7.504 1.00 97.69 102 TYR A CA 1
ATOM 795 C C . TYR A 1 102 ? -8.197 -6.548 -7.212 1.00 97.69 102 TYR A C 1
ATOM 797 O O . TYR A 1 102 ? -8.702 -6.341 -6.111 1.00 97.69 102 TYR A O 1
ATOM 805 N N . ARG A 1 103 ? -8.862 -7.224 -8.160 1.00 97.56 103 ARG A N 1
ATOM 806 C CA . ARG A 1 103 ? -10.195 -7.810 -7.925 1.00 97.56 103 ARG A CA 1
ATOM 807 C C . ARG A 1 103 ? -10.175 -8.837 -6.798 1.00 97.56 103 ARG A C 1
ATOM 809 O O . ARG A 1 103 ? -11.095 -8.848 -5.979 1.00 97.56 103 ARG A O 1
ATOM 816 N N . LYS A 1 104 ? -9.139 -9.679 -6.749 1.00 98.06 104 LYS A N 1
ATOM 817 C CA . LYS A 1 104 ? -8.943 -10.645 -5.667 1.00 98.06 104 LYS A CA 1
ATOM 818 C C . LYS A 1 104 ? -8.765 -9.929 -4.324 1.00 98.06 104 LYS A C 1
ATOM 820 O O . LYS A 1 104 ? -9.508 -10.223 -3.397 1.00 98.06 104 LYS A O 1
ATOM 825 N N . HIS A 1 105 ? -7.879 -8.935 -4.263 1.00 97.62 105 HIS A N 1
ATOM 826 C CA . HIS A 1 105 ? -7.625 -8.119 -3.067 1.00 97.62 105 HIS A CA 1
ATOM 827 C C . HIS A 1 105 ? -8.895 -7.449 -2.530 1.00 97.62 105 HIS A C 1
ATOM 829 O O . HIS A 1 105 ? -9.207 -7.536 -1.346 1.00 97.62 105 HIS A O 1
ATOM 835 N N . LEU A 1 106 ? -9.680 -6.824 -3.413 1.00 97.50 106 LEU A N 1
ATOM 836 C CA . LEU A 1 106 ? -10.955 -6.212 -3.038 1.00 97.50 106 LEU A CA 1
ATOM 837 C C . LEU A 1 106 ? -11.954 -7.241 -2.498 1.00 97.50 106 LEU A C 1
ATOM 839 O O . LEU A 1 106 ? -12.664 -6.952 -1.539 1.00 97.50 106 LEU A O 1
ATOM 843 N N . SER A 1 107 ? -11.999 -8.434 -3.091 1.00 97.50 107 SER A N 1
ATOM 844 C CA . SER A 1 107 ? -12.885 -9.506 -2.628 1.00 97.50 107 SER A CA 1
ATOM 845 C C . SER A 1 107 ? -12.475 -10.010 -1.241 1.00 97.50 107 SER A C 1
ATOM 847 O O . SER A 1 107 ? -13.331 -10.229 -0.402 1.00 97.50 107 SER A O 1
ATOM 849 N N . GLU A 1 108 ? -11.179 -10.132 -0.950 1.00 97.12 108 GLU A N 1
ATOM 850 C CA . GLU A 1 108 ? -10.693 -10.559 0.373 1.00 97.12 108 GLU A CA 1
ATOM 851 C C . GLU A 1 108 ? -11.007 -9.548 1.489 1.00 97.12 108 GLU A C 1
ATOM 853 O O . GLU A 1 108 ? -11.133 -9.929 2.652 1.00 97.12 108 GLU A O 1
ATOM 858 N N . ILE A 1 109 ? -11.142 -8.263 1.149 1.00 96.44 109 ILE A N 1
ATOM 859 C CA . ILE A 1 109 ? -11.360 -7.186 2.123 1.00 96.44 109 ILE A CA 1
ATOM 860 C C . ILE A 1 109 ? -12.844 -6.844 2.314 1.00 96.44 109 ILE A C 1
ATOM 862 O O . ILE A 1 109 ? -13.236 -6.464 3.420 1.00 96.44 109 ILE A O 1
ATOM 866 N N . PHE A 1 110 ? -13.651 -6.916 1.249 1.00 94.94 110 PHE A N 1
ATOM 867 C CA . PHE A 1 110 ? -15.015 -6.371 1.224 1.00 94.94 110 PHE A CA 1
ATOM 868 C C . PHE A 1 110 ? -16.128 -7.395 0.946 1.00 94.94 110 PHE A C 1
ATOM 870 O O . PHE A 1 110 ? -17.287 -6.979 0.901 1.00 94.94 110 PHE A O 1
ATOM 877 N N . ALA A 1 111 ? -15.807 -8.674 0.713 1.00 80.38 111 ALA A N 1
ATOM 878 C CA . ALA A 1 111 ? -16.819 -9.718 0.505 1.00 80.38 111 ALA A CA 1
ATOM 879 C C . ALA A 1 111 ? -17.549 -10.123 1.794 1.00 80.38 111 ALA A C 1
ATOM 881 O O . ALA A 1 111 ? -16.952 -10.022 2.892 1.00 80.38 111 ALA A O 1
#

InterPro domains:
  IPR003680 Flavodoxin-like fold [PF02525] (31-106)
  IPR029039 Flavoprotein-like superfamily [G3DSA:3.40.50.360] (23-111)
  IPR029039 Flavoprotein-like superfamily [SSF52218] (20-110)
  IPR052397 NADPH:quinone oxidoreductase MdaB [PTHR46305] (32-110)

Sequence (111 aa):
MMSLPKVTVRSMPAMAARVPMPLKSTVPAVWCRGKKYMLSLTWNAPMEAFTEKDQFFHGVGVDGVYLPFHKANQFLGMDALPTFIANDVIKMPDVPRYTAEYRKHLSEIFA

Foldseek 3Di:
DDDDDDDDPDDDPPPPPPPVPPPPVLQQLQQPAPAADEAEEEELADQCLQQPCPHDNNRCGPVNVCVVVCVVCVSNNYHYDYYHYHYNCPVDNDVVVSVVVVVVSCVVGPD

Secondary structure (DSSP, 8-state):
--PPPP------------------------TTTT-EE--EEE-SS-THHHH-TTSTTTT-HHHHHTHHHHHHHHHTTPEEPPPEEE-STTTS--HHHHHHHHHHHHHHHH-

Organism: Salmonella enterica I (NCBI:txid59201)